Protein AF-A0AA37Q4F7-F1 (afdb_monomer)

Nearest PDB structures (foldseek):
  5mx5-assembly1_B  TM=2.431E-01  e=9.738E+00  Mus musculus
  5mx5-assembly1_F  TM=2.454E-01  e=9.738E+00  Mus musculus

Structure (mmCIF, N/CA/C/O backbone):
data_AF-A0AA37Q4F7-F1
#
_entry.id   AF-A0AA37Q4F7-F1
#
loop_
_atom_site.group_PDB
_atom_site.id
_atom_site.type_symbol
_atom_site.label_atom_id
_atom_site.label_alt_id
_atom_site.label_comp_id
_atom_site.label_asym_id
_atom_site.label_entity_id
_atom_site.label_seq_id
_atom_site.pdbx_PDB_ins_code
_atom_site.Cartn_x
_atom_site.Cartn_y
_atom_site.Cartn_z
_atom_site.occupancy
_atom_site.B_iso_or_equiv
_atom_site.auth_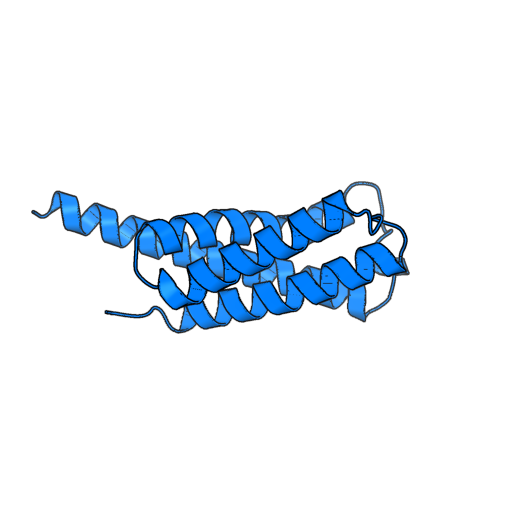seq_id
_atom_site.auth_comp_id
_atom_site.auth_asym_id
_atom_site.auth_atom_id
_atom_site.pdbx_PDB_model_num
ATOM 1 N N . MET A 1 1 ? -13.502 -4.694 21.297 1.00 37.25 1 MET A N 1
ATOM 2 C CA . MET A 1 1 ? -12.691 -4.878 20.076 1.00 37.25 1 MET A CA 1
ATOM 3 C C . MET A 1 1 ? -13.636 -5.222 18.932 1.00 37.25 1 MET A C 1
ATOM 5 O O . MET A 1 1 ? -14.058 -6.360 18.842 1.00 37.25 1 MET A O 1
ATOM 9 N N . LYS A 1 2 ? -14.063 -4.260 18.104 1.00 51.72 2 LYS A N 1
ATOM 10 C CA . LYS A 1 2 ? -14.599 -4.619 16.780 1.00 51.72 2 LYS A CA 1
ATOM 11 C C . LYS A 1 2 ? -13.433 -4.464 15.818 1.00 51.72 2 LYS A C 1
ATOM 13 O O . LYS A 1 2 ? -13.141 -3.353 15.386 1.00 51.72 2 LYS A O 1
ATOM 18 N N . GLN A 1 3 ? -12.702 -5.555 15.607 1.00 58.19 3 GLN A N 1
ATOM 19 C CA . GLN A 1 3 ? -11.751 -5.638 14.506 1.00 58.19 3 GLN A CA 1
ATOM 20 C C . GLN A 1 3 ? -12.552 -5.437 13.217 1.00 58.19 3 GLN A C 1
ATOM 22 O O . GLN A 1 3 ? -13.537 -6.135 12.979 1.00 58.19 3 GLN A O 1
ATOM 27 N N . ASN A 1 4 ? -12.180 -4.444 12.413 1.00 79.06 4 ASN A N 1
ATOM 28 C CA . ASN A 1 4 ? -12.753 -4.286 11.083 1.00 79.06 4 ASN A CA 1
ATOM 29 C C . ASN A 1 4 ? -12.069 -5.308 10.177 1.00 79.06 4 ASN A C 1
ATOM 31 O O . ASN A 1 4 ? -11.097 -4.974 9.509 1.00 79.06 4 ASN A O 1
ATOM 35 N N . VAL A 1 5 ? -12.569 -6.548 10.186 1.00 89.88 5 VAL A N 1
ATOM 36 C CA . VAL A 1 5 ? -12.033 -7.673 9.399 1.00 89.88 5 VAL A CA 1
ATOM 37 C C . VAL A 1 5 ? -11.803 -7.261 7.945 1.00 89.88 5 VAL A C 1
ATOM 39 O O . VAL A 1 5 ?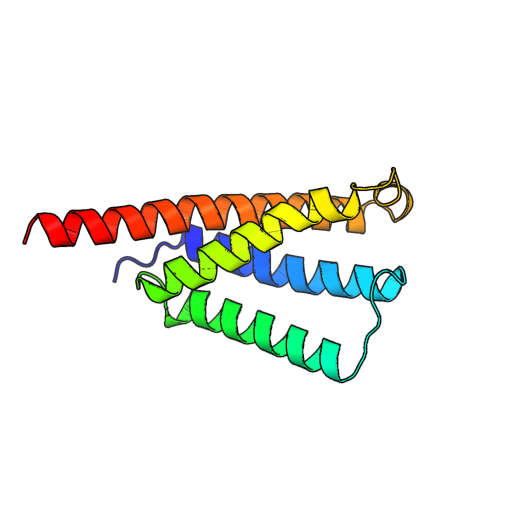 -10.740 -7.525 7.401 1.00 89.88 5 VAL A O 1
ATOM 42 N N . SER A 1 6 ? -12.735 -6.515 7.343 1.00 91.88 6 SER A N 1
ATOM 43 C CA . SER A 1 6 ? -12.586 -5.994 5.979 1.00 91.88 6 SER A CA 1
ATOM 44 C C . SER A 1 6 ? -11.378 -5.065 5.806 1.00 91.88 6 SER A C 1
ATOM 46 O O . SER A 1 6 ? -10.687 -5.164 4.799 1.00 91.88 6 SER A O 1
ATOM 48 N N . LEU A 1 7 ? -11.101 -4.185 6.778 1.00 94.12 7 LEU A N 1
ATOM 49 C CA . LEU A 1 7 ? -9.920 -3.316 6.745 1.00 94.12 7 LEU A CA 1
ATOM 50 C C . LEU A 1 7 ? -8.645 -4.141 6.913 1.00 94.12 7 LEU A C 1
ATOM 52 O O . LEU A 1 7 ? -7.705 -3.944 6.160 1.00 94.12 7 LEU A O 1
ATOM 56 N N . THR A 1 8 ? -8.628 -5.092 7.850 1.00 94.31 8 THR A N 1
ATOM 57 C CA . THR A 1 8 ? -7.480 -5.984 8.050 1.00 94.31 8 THR A CA 1
ATOM 58 C C . THR A 1 8 ? -7.174 -6.786 6.785 1.00 94.31 8 THR A C 1
ATOM 60 O O . THR A 1 8 ? -6.029 -6.806 6.348 1.00 94.31 8 THR A O 1
ATOM 63 N N . VAL A 1 9 ? -8.186 -7.383 6.150 1.00 95.12 9 VAL A N 1
ATOM 64 C CA . VAL A 1 9 ? -8.025 -8.132 4.894 1.00 95.12 9 VAL A CA 1
ATOM 65 C C . VAL A 1 9 ? -7.525 -7.224 3.767 1.00 95.12 9 VAL A C 1
ATOM 67 O O . VAL A 1 9 ? -6.558 -7.577 3.095 1.00 95.12 9 VAL A O 1
ATOM 70 N N . ALA A 1 10 ? -8.121 -6.040 3.585 1.00 95.69 10 ALA A N 1
ATOM 71 C CA . ALA A 1 10 ? -7.683 -5.087 2.563 1.00 95.69 10 ALA A CA 1
ATOM 72 C C . ALA A 1 10 ? -6.233 -4.620 2.788 1.00 95.69 10 ALA A C 1
ATOM 74 O O . ALA A 1 10 ? -5.454 -4.544 1.837 1.00 95.69 10 ALA A O 1
ATOM 75 N N . SER A 1 11 ? -5.849 -4.354 4.038 1.00 96.00 11 SER A N 1
ATOM 76 C CA . SER A 1 11 ? -4.487 -3.954 4.395 1.00 96.00 11 SER A CA 1
ATOM 77 C C . SER A 1 11 ? -3.479 -5.079 4.178 1.00 96.00 11 SER A C 1
ATOM 79 O O . SER A 1 11 ? -2.432 -4.832 3.593 1.00 96.00 11 SER A O 1
ATOM 81 N N . LEU A 1 12 ? -3.787 -6.315 4.583 1.00 97.25 12 LEU A N 1
ATOM 82 C CA . LEU A 1 12 ? -2.903 -7.462 4.349 1.00 97.25 12 LEU A CA 1
ATOM 83 C C . LEU A 1 12 ? -2.697 -7.717 2.854 1.00 97.25 12 LEU A C 1
ATOM 85 O O . LEU A 1 12 ? -1.566 -7.924 2.420 1.00 97.25 12 LEU A O 1
ATOM 89 N N . LEU A 1 13 ? -3.765 -7.628 2.056 1.00 98.12 13 LEU A N 1
ATOM 90 C CA . LEU A 1 13 ? -3.667 -7.749 0.604 1.00 98.12 13 LEU A CA 1
ATOM 91 C C . LEU A 1 13 ? -2.813 -6.622 0.003 1.00 98.12 13 LEU A C 1
ATOM 93 O O . LEU A 1 13 ? -1.951 -6.889 -0.827 1.00 98.12 13 LEU A O 1
ATOM 97 N N . THR A 1 14 ? -2.985 -5.385 0.479 1.00 98.38 14 THR A N 1
ATOM 98 C CA . THR A 1 14 ? -2.155 -4.235 0.079 1.00 98.38 14 THR A CA 1
ATOM 99 C C . THR A 1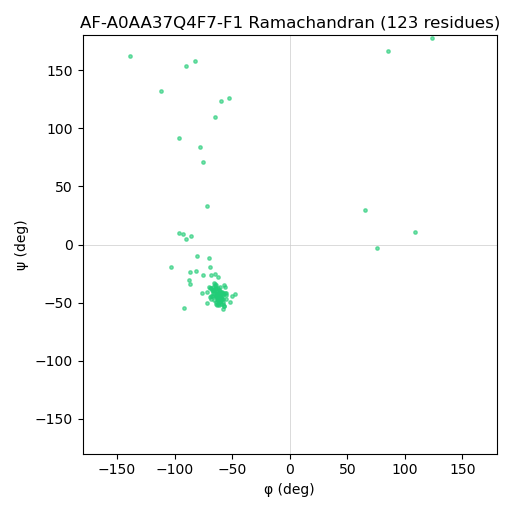 14 ? -0.682 -4.462 0.420 1.00 98.38 14 THR A C 1
ATOM 101 O O . THR A 1 14 ? 0.173 -4.201 -0.416 1.00 98.38 14 THR A O 1
ATOM 104 N N . ILE A 1 15 ? -0.370 -4.992 1.609 1.00 98.12 15 ILE A N 1
ATOM 105 C CA . ILE A 1 15 ? 1.008 -5.289 2.030 1.00 98.12 15 ILE A CA 1
ATOM 106 C C . ILE A 1 15 ? 1.638 -6.332 1.103 1.00 98.12 15 ILE A C 1
ATOM 108 O O . ILE A 1 15 ? 2.740 -6.112 0.611 1.00 98.12 15 ILE A O 1
ATOM 112 N N . VAL A 1 16 ? 0.938 -7.434 0.820 1.00 98.31 16 VAL A N 1
ATOM 113 C CA . VAL A 1 16 ? 1.435 -8.478 -0.093 1.00 98.31 16 VAL A CA 1
ATOM 114 C C . VAL A 1 16 ? 1.634 -7.928 -1.507 1.00 98.31 16 VAL A C 1
ATOM 116 O O . VAL A 1 16 ? 2.664 -8.165 -2.128 1.00 98.31 16 VAL A O 1
ATOM 119 N N . LEU A 1 17 ? 0.681 -7.156 -2.025 1.00 98.38 17 LEU A N 1
ATOM 120 C CA . LEU A 1 17 ? 0.807 -6.556 -3.354 1.00 98.38 17 LEU A CA 1
ATOM 121 C C . LEU A 1 17 ? 1.942 -5.528 -3.415 1.00 98.38 17 LEU A C 1
ATOM 123 O O . LEU A 1 17 ? 2.609 -5.422 -4.440 1.00 98.38 17 LEU A O 1
ATOM 127 N N . PHE A 1 18 ? 2.195 -4.808 -2.323 1.00 97.25 18 PHE A N 1
ATOM 128 C CA . PHE A 1 18 ? 3.290 -3.851 -2.226 1.00 97.25 18 PHE A CA 1
ATOM 129 C C . PHE A 1 18 ? 4.658 -4.539 -2.281 1.00 97.25 18 PHE A C 1
ATOM 131 O O . PHE A 1 18 ? 5.552 -4.051 -2.969 1.00 97.25 18 PHE A O 1
ATOM 138 N N . THR A 1 19 ? 4.829 -5.695 -1.627 1.00 97.06 19 THR A N 1
ATOM 139 C CA . THR A 1 19 ? 6.096 -6.440 -1.724 1.00 97.06 19 THR A CA 1
ATOM 140 C C . THR A 1 19 ? 6.334 -6.977 -3.137 1.00 97.06 19 THR A C 1
ATOM 142 O O . THR A 1 19 ? 7.454 -6.888 -3.638 1.00 97.06 19 THR A O 1
ATOM 145 N N . VAL A 1 20 ? 5.286 -7.463 -3.813 1.00 97.31 20 VAL A N 1
ATOM 146 C CA . VAL A 1 20 ? 5.361 -7.882 -5.225 1.00 97.31 20 VAL A CA 1
ATOM 147 C C . VAL A 1 20 ? 5.686 -6.694 -6.135 1.00 97.31 20 VAL A C 1
ATOM 149 O O . VAL A 1 20 ? 6.539 -6.803 -7.012 1.00 97.31 20 VAL A O 1
ATOM 152 N N . HIS A 1 21 ? 5.041 -5.548 -5.915 1.00 94.88 21 HIS A N 1
ATOM 153 C CA . HIS A 1 21 ? 5.295 -4.327 -6.674 1.00 94.88 21 HIS A CA 1
ATOM 154 C C . HIS A 1 21 ? 6.756 -3.882 -6.575 1.00 94.88 21 HIS A C 1
ATOM 156 O O . HIS A 1 21 ? 7.369 -3.623 -7.606 1.00 94.88 21 HIS A O 1
ATOM 162 N N . LEU A 1 22 ? 7.333 -3.854 -5.373 1.00 93.12 22 LEU A N 1
ATOM 163 C CA . LEU A 1 22 ? 8.736 -3.475 -5.203 1.00 93.12 22 LEU A CA 1
ATOM 164 C C . LEU A 1 22 ? 9.699 -4.449 -5.883 1.00 93.12 22 LEU A C 1
ATOM 166 O O . LEU A 1 22 ? 10.685 -4.024 -6.479 1.00 93.12 22 LEU A O 1
ATOM 170 N N . ALA A 1 23 ? 9.404 -5.752 -5.850 1.00 93.06 23 ALA A N 1
ATOM 171 C CA . ALA A 1 23 ? 10.192 -6.724 -6.602 1.00 93.06 23 ALA A CA 1
ATOM 172 C C . ALA A 1 23 ? 10.179 -6.407 -8.107 1.00 93.06 23 ALA A C 1
ATOM 174 O O . ALA A 1 23 ? 11.223 -6.472 -8.756 1.00 93.06 23 ALA A O 1
ATOM 175 N N . HIS A 1 24 ? 9.029 -6.005 -8.656 1.00 92.12 24 HIS A N 1
ATOM 176 C CA . HIS A 1 24 ? 8.963 -5.542 -10.039 1.00 92.12 24 HIS A CA 1
ATOM 177 C C . HIS A 1 24 ? 9.803 -4.292 -10.291 1.00 92.12 24 HIS A C 1
ATOM 179 O O . HIS A 1 24 ? 10.483 -4.230 -11.312 1.00 92.12 24 HIS A O 1
ATOM 185 N N . ASP A 1 25 ? 9.775 -3.313 -9.388 1.00 90.56 25 ASP A N 1
ATOM 186 C CA . ASP A 1 25 ? 10.530 -2.072 -9.564 1.00 90.56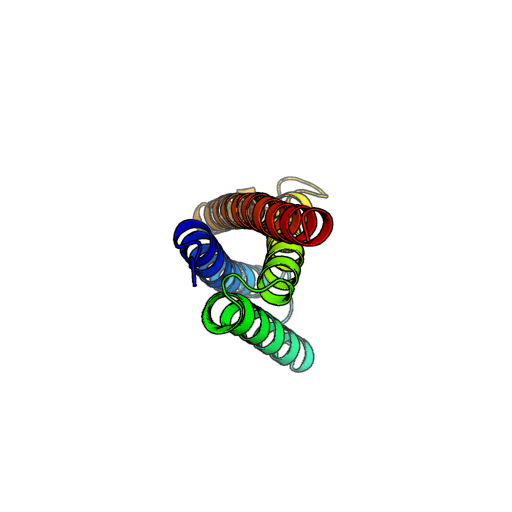 25 ASP A CA 1
ATOM 187 C C . ASP A 1 25 ? 12.036 -2.343 -9.627 1.00 90.56 25 ASP A C 1
ATOM 189 O O . ASP A 1 25 ? 12.723 -1.769 -10.471 1.00 90.56 25 ASP A O 1
ATOM 193 N N . PHE A 1 26 ? 12.543 -3.297 -8.840 1.00 89.88 26 PHE A N 1
ATOM 194 C CA . PHE A 1 26 ? 13.934 -3.741 -8.945 1.00 89.88 26 PHE A CA 1
ATOM 195 C C . PHE A 1 26 ? 14.219 -4.505 -10.245 1.00 89.88 26 PHE A C 1
ATOM 197 O O . PHE A 1 26 ? 15.221 -4.235 -10.905 1.00 89.88 26 PHE A O 1
ATOM 204 N N . ILE A 1 27 ? 13.344 -5.435 -10.646 1.00 90.44 27 ILE A N 1
ATOM 205 C CA . ILE A 1 27 ? 13.527 -6.243 -11.867 1.00 90.44 27 ILE A CA 1
ATOM 206 C C . ILE A 1 27 ? 13.506 -5.366 -1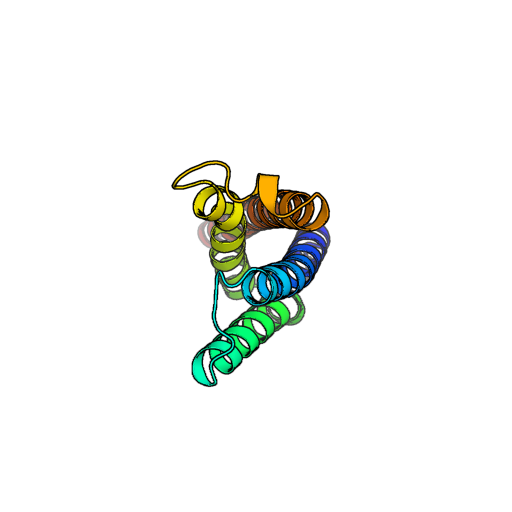3.126 1.00 90.44 27 ILE A C 1
ATOM 208 O O . ILE A 1 27 ? 14.281 -5.593 -14.053 1.00 90.44 27 ILE A O 1
ATOM 212 N N . TYR A 1 28 ? 12.642 -4.351 -13.164 1.00 88.81 28 TYR A N 1
ATOM 213 C CA . TYR A 1 28 ? 12.510 -3.435 -14.299 1.00 88.81 28 TYR A CA 1
ATOM 214 C C . TYR A 1 28 ? 13.423 -2.205 -14.211 1.00 88.81 28 TYR A C 1
ATOM 216 O O . TYR A 1 28 ? 13.322 -1.324 -15.067 1.00 88.81 28 TYR A O 1
ATOM 224 N N . GLY A 1 29 ? 14.302 -2.133 -13.204 1.00 87.88 29 GLY A N 1
ATOM 225 C CA . GLY A 1 29 ? 15.270 -1.047 -13.035 1.00 87.88 29 GLY A CA 1
ATOM 226 C C . GLY A 1 29 ? 14.638 0.322 -12.758 1.00 87.88 29 GLY A C 1
ATOM 227 O O . GLY A 1 29 ? 15.184 1.343 -13.169 1.00 87.88 29 GLY A O 1
ATOM 228 N N . LEU A 1 30 ? 13.467 0.345 -12.117 1.00 85.94 30 LEU A N 1
ATOM 229 C CA . LEU A 1 30 ? 12.756 1.563 -11.695 1.00 85.94 30 LEU A CA 1
ATOM 230 C C . LEU A 1 30 ? 13.210 2.048 -10.325 1.00 85.94 30 LEU A C 1
ATOM 232 O O . LEU A 1 30 ? 13.087 3.232 -10.025 1.00 85.94 30 LEU A O 1
ATOM 236 N N . ASP A 1 31 ? 13.750 1.129 -9.533 1.00 86.56 31 ASP A N 1
ATOM 237 C CA . ASP A 1 31 ? 14.401 1.404 -8.265 1.00 86.56 31 ASP A CA 1
ATOM 238 C C . ASP A 1 31 ? 15.668 0.545 -8.139 1.00 86.56 31 ASP A C 1
ATOM 240 O O . ASP A 1 31 ? 15.858 -0.444 -8.855 1.00 86.56 31 ASP A O 1
ATOM 244 N N . ALA A 1 32 ? 16.555 0.924 -7.225 1.00 86.31 32 ALA A N 1
ATOM 245 C CA . ALA A 1 32 ? 17.786 0.213 -6.934 1.00 86.31 32 ALA A CA 1
ATOM 246 C C . ALA A 1 32 ? 17.726 -0.402 -5.535 1.00 86.31 32 ALA A C 1
ATOM 248 O O . ALA A 1 32 ? 17.452 0.280 -4.545 1.00 86.31 32 ALA A O 1
ATOM 249 N N . MET A 1 33 ? 18.088 -1.684 -5.428 1.00 85.69 33 MET A N 1
ATOM 250 C CA . MET A 1 33 ? 18.182 -2.376 -4.142 1.00 85.69 33 MET A CA 1
ATOM 251 C C . MET A 1 33 ? 19.449 -1.949 -3.383 1.00 85.69 33 MET A C 1
ATOM 253 O O . MET A 1 33 ? 20.435 -2.676 -3.271 1.00 85.69 33 MET A O 1
ATOM 257 N N . THR A 1 34 ? 19.440 -0.710 -2.896 1.00 92.19 34 THR A N 1
ATOM 258 C CA . THR A 1 34 ? 20.500 -0.139 -2.064 1.00 92.19 34 THR A CA 1
ATOM 259 C C . THR A 1 34 ? 20.326 -0.561 -0.609 1.00 92.19 34 THR A C 1
ATOM 261 O O . THR A 1 34 ? 19.223 -0.857 -0.156 1.00 92.19 34 THR A O 1
ATOM 264 N N . ARG A 1 35 ? 21.409 -0.514 0.174 1.00 90.75 35 ARG A N 1
ATOM 265 C CA . ARG A 1 35 ? 21.368 -0.852 1.608 1.00 90.75 35 ARG A CA 1
ATOM 266 C C . ARG A 1 35 ? 20.332 -0.014 2.369 1.00 90.75 35 ARG A C 1
ATOM 268 O O . ARG A 1 35 ? 19.581 -0.553 3.173 1.00 90.75 35 ARG A O 1
ATOM 275 N N . ALA A 1 36 ? 20.280 1.289 2.084 1.00 90.50 36 ALA A N 1
ATOM 276 C CA . ALA A 1 36 ? 19.306 2.204 2.674 1.00 90.50 36 ALA A CA 1
ATOM 277 C C . ALA A 1 36 ? 17.873 1.887 2.212 1.00 90.50 36 ALA A C 1
ATOM 279 O O . ALA A 1 36 ? 16.975 1.807 3.047 1.00 90.50 36 ALA A O 1
ATOM 280 N N . GLY A 1 37 ? 17.673 1.631 0.912 1.00 88.38 37 GLY A N 1
ATOM 281 C CA . GLY A 1 37 ? 16.375 1.238 0.354 1.00 88.38 37 GLY A CA 1
ATOM 282 C C . GLY A 1 37 ? 15.816 -0.033 0.996 1.00 88.38 37 GLY A C 1
ATOM 283 O O . GLY A 1 37 ? 14.645 -0.066 1.370 1.00 88.38 37 GLY A O 1
ATOM 284 N N . THR A 1 38 ? 16.664 -1.037 1.242 1.00 90.06 38 THR A N 1
ATOM 285 C CA . THR A 1 38 ? 16.268 -2.270 1.938 1.00 90.06 38 THR A CA 1
ATOM 286 C C . THR A 1 38 ? 15.768 -2.000 3.358 1.00 90.06 38 THR A C 1
ATOM 288 O O . THR A 1 38 ? 14.737 -2.542 3.755 1.00 90.06 38 THR A O 1
ATOM 291 N N . PHE A 1 39 ? 16.448 -1.145 4.131 1.00 93.25 39 PHE A N 1
ATOM 292 C CA . PHE A 1 39 ? 15.975 -0.779 5.472 1.00 93.25 39 PHE A CA 1
ATOM 293 C C . PHE A 1 39 ? 14.643 -0.031 5.424 1.00 93.25 39 PHE A C 1
ATOM 295 O O . PHE A 1 39 ? 13.745 -0.347 6.205 1.00 93.25 39 PHE A O 1
ATOM 302 N N . THR A 1 40 ? 14.489 0.914 4.494 1.00 91.44 40 THR A N 1
ATOM 303 C CA . THR A 1 40 ? 13.227 1.638 4.300 1.00 91.44 40 THR A CA 1
ATOM 304 C C . THR A 1 40 ? 12.089 0.679 3.952 1.00 91.44 40 THR A C 1
ATOM 306 O O . THR A 1 40 ? 11.023 0.753 4.560 1.00 91.44 40 THR A O 1
ATOM 309 N N . PHE A 1 41 ? 12.319 -0.274 3.046 1.00 90.81 41 PHE A N 1
ATOM 310 C CA . PHE A 1 41 ? 11.345 -1.310 2.702 1.00 90.81 41 PHE A CA 1
ATOM 311 C C . PHE A 1 41 ? 10.914 -2.130 3.924 1.00 90.81 41 PHE A C 1
ATOM 313 O O . PHE A 1 41 ? 9.719 -2.234 4.210 1.00 90.81 41 PHE A O 1
ATOM 320 N N . LEU A 1 42 ? 11.876 -2.674 4.676 1.00 94.62 42 LEU A N 1
ATOM 321 C CA . LEU A 1 42 ? 11.590 -3.477 5.865 1.00 94.62 42 LEU A CA 1
ATOM 322 C C . LEU A 1 42 ? 10.822 -2.671 6.917 1.00 94.62 42 LEU A C 1
ATOM 324 O O . LEU A 1 42 ? 9.880 -3.189 7.516 1.00 94.62 42 LEU A O 1
ATOM 328 N N . ALA A 1 43 ? 11.174 -1.398 7.107 1.00 95.31 43 ALA A N 1
ATOM 329 C CA . ALA A 1 43 ? 10.469 -0.506 8.017 1.00 95.31 43 ALA A CA 1
ATOM 330 C C . ALA A 1 43 ? 9.017 -0.270 7.574 1.00 95.31 43 ALA A C 1
ATOM 332 O O . ALA A 1 43 ? 8.109 -0.375 8.398 1.00 95.31 43 ALA A O 1
ATOM 333 N N . ILE A 1 44 ? 8.777 -0.012 6.282 1.00 94.75 44 ILE A N 1
ATOM 334 C CA . ILE A 1 44 ? 7.423 0.166 5.740 1.00 94.75 44 ILE A CA 1
ATOM 335 C C . ILE A 1 44 ? 6.599 -1.103 5.960 1.00 94.75 44 ILE A C 1
ATOM 337 O O . ILE A 1 44 ? 5.497 -1.016 6.503 1.00 94.75 44 ILE A O 1
ATOM 341 N N . VAL A 1 45 ? 7.118 -2.282 5.605 1.00 96.44 45 VAL A N 1
ATOM 342 C CA . VAL A 1 45 ? 6.395 -3.553 5.781 1.00 96.44 45 VAL A CA 1
ATOM 343 C C . VAL A 1 45 ? 6.123 -3.834 7.259 1.00 96.44 45 VAL A C 1
ATOM 345 O O . VAL A 1 45 ? 5.000 -4.201 7.610 1.00 96.44 45 VAL A O 1
ATOM 348 N N . LEU A 1 46 ? 7.100 -3.609 8.141 1.00 97.31 46 LEU A N 1
ATOM 349 C CA . LEU A 1 46 ? 6.949 -3.813 9.582 1.00 97.31 46 LEU A CA 1
ATOM 350 C C . LEU A 1 46 ? 5.882 -2.888 10.176 1.00 97.31 46 LEU A C 1
ATOM 352 O O . LEU A 1 46 ? 4.963 -3.362 10.843 1.00 97.31 46 LEU A O 1
ATOM 356 N N . VAL A 1 47 ? 5.964 -1.582 9.902 1.00 96.69 47 VAL A N 1
ATOM 357 C CA . VAL A 1 47 ? 4.992 -0.589 10.385 1.00 96.69 47 VAL A CA 1
ATOM 358 C C . VAL A 1 47 ? 3.598 -0.884 9.836 1.00 96.69 47 VAL A C 1
ATOM 360 O O . VAL A 1 47 ? 2.623 -0.821 10.585 1.00 96.69 47 VAL A O 1
ATOM 363 N N . SER A 1 48 ? 3.493 -1.263 8.559 1.00 95.31 48 SER A N 1
ATOM 364 C CA . SER A 1 48 ? 2.220 -1.631 7.928 1.00 95.31 48 SER A CA 1
ATOM 365 C C . SER A 1 48 ? 1.596 -2.854 8.597 1.00 95.31 48 SER A C 1
ATOM 367 O O . SER A 1 48 ? 0.413 -2.844 8.942 1.00 95.31 48 SER A O 1
ATOM 369 N N . THR A 1 49 ? 2.394 -3.899 8.818 1.00 96.19 49 THR A N 1
ATOM 370 C CA . THR A 1 49 ? 1.937 -5.168 9.397 1.00 96.19 49 THR A CA 1
ATOM 371 C C . THR A 1 49 ? 1.548 -4.986 10.861 1.00 96.19 49 THR A C 1
ATOM 373 O O . THR A 1 49 ? 0.447 -5.365 11.258 1.00 96.19 49 THR A O 1
ATOM 376 N N . TYR A 1 50 ? 2.388 -4.310 11.648 1.00 95.88 50 TYR A N 1
ATOM 377 C CA . TYR A 1 50 ? 2.097 -3.987 13.044 1.00 95.88 50 TYR A CA 1
ATOM 378 C C . TYR A 1 50 ? 0.856 -3.089 13.170 1.00 95.88 50 TYR A C 1
ATOM 380 O O . TYR A 1 50 ? -0.040 -3.355 13.970 1.00 95.88 50 TYR A O 1
ATOM 388 N N . GLY A 1 51 ? 0.744 -2.058 12.327 1.00 93.06 51 GLY A N 1
ATOM 389 C CA . GLY A 1 51 ? -0.428 -1.184 12.277 1.00 93.06 51 GLY A CA 1
ATOM 390 C C . GLY A 1 51 ? -1.722 -1.928 11.933 1.00 93.06 51 GLY A C 1
ATOM 391 O O . GLY A 1 51 ? -2.777 -1.631 12.496 1.00 93.06 51 GLY A O 1
ATOM 392 N N . THR A 1 52 ? -1.632 -2.920 11.047 1.00 93.12 52 THR A N 1
ATOM 393 C CA . THR A 1 52 ? -2.769 -3.726 10.586 1.00 93.12 52 THR A CA 1
ATOM 394 C C . THR A 1 52 ? -3.221 -4.756 11.617 1.00 93.12 52 THR A C 1
ATOM 396 O O . THR A 1 52 ? -4.426 -4.944 11.788 1.00 93.12 52 THR A O 1
ATOM 399 N N . LEU A 1 53 ? -2.281 -5.427 12.287 1.00 93.56 53 LEU A N 1
ATOM 400 C CA . LEU A 1 53 ? -2.571 -6.534 13.201 1.00 93.56 53 LEU A CA 1
ATOM 401 C C . LEU A 1 53 ? -2.760 -6.053 14.646 1.00 93.56 53 LEU A C 1
ATOM 403 O O . LEU A 1 53 ? -3.816 -6.269 15.238 1.00 93.56 53 LEU A O 1
ATOM 407 N N . GLU A 1 54 ? -1.782 -5.326 15.184 1.00 94.50 54 GLU A N 1
ATOM 408 C CA . GLU A 1 54 ? -1.731 -4.944 16.603 1.00 94.50 54 GLU A CA 1
ATOM 409 C C . GLU A 1 54 ? -2.485 -3.644 16.895 1.00 94.50 54 GLU A C 1
ATOM 411 O O . GLU A 1 54 ? -3.045 -3.442 17.978 1.00 94.50 54 GLU A O 1
ATOM 416 N N . LEU A 1 55 ? -2.530 -2.728 15.922 1.00 91.50 55 LEU A N 1
ATOM 417 C CA . LEU A 1 55 ? -3.247 -1.458 16.068 1.00 91.50 55 LEU A CA 1
ATOM 418 C C . LEU A 1 55 ? -4.664 -1.486 15.478 1.00 91.50 55 LEU A C 1
ATOM 420 O O . LEU A 1 55 ? -5.329 -0.444 15.431 1.00 91.50 55 LEU A O 1
ATOM 424 N N . ALA A 1 56 ? -5.165 -2.663 15.096 1.00 88.00 56 ALA A N 1
ATOM 425 C CA . ALA A 1 56 ? -6.498 -2.840 14.535 1.00 88.00 56 ALA A CA 1
ATOM 426 C C . ALA A 1 56 ? -7.591 -2.232 15.433 1.00 88.00 56 ALA A C 1
ATOM 428 O O . ALA A 1 56 ? -7.714 -2.529 16.622 1.00 88.00 56 ALA A O 1
ATOM 429 N N . GLY A 1 57 ? -8.416 -1.355 14.856 1.00 85.81 57 GLY A N 1
ATOM 430 C CA . GLY A 1 57 ? -9.504 -0.685 15.574 1.00 85.81 57 GLY A CA 1
ATOM 431 C C . GLY A 1 57 ? -9.066 0.450 16.511 1.00 85.81 57 GLY A C 1
ATOM 432 O O . GLY A 1 57 ? -9.928 1.127 17.079 1.00 85.81 57 GLY A O 1
ATOM 433 N N . ARG A 1 58 ? -7.758 0.701 16.662 1.00 90.38 58 ARG A N 1
ATOM 434 C CA . ARG A 1 58 ? -7.208 1.854 17.389 1.00 90.38 58 ARG A CA 1
ATOM 435 C C . ARG A 1 58 ? -7.026 3.030 16.430 1.00 90.38 58 ARG A C 1
ATOM 437 O O . ARG A 1 58 ? -6.794 2.855 15.238 1.00 90.38 58 ARG A O 1
ATOM 444 N N . ARG A 1 59 ? -7.065 4.252 16.968 1.00 91.12 59 ARG A N 1
ATOM 445 C CA . ARG A 1 59 ? -6.868 5.487 16.183 1.00 91.12 59 ARG A CA 1
ATOM 446 C C . ARG A 1 59 ? -5.554 5.493 15.412 1.00 91.12 59 ARG A C 1
ATOM 448 O O . ARG A 1 59 ? -5.565 5.783 14.225 1.00 91.12 59 ARG A O 1
ATOM 455 N N . LEU A 1 60 ? -4.454 5.129 16.074 1.00 92.56 60 LEU A N 1
ATOM 456 C CA . LEU A 1 60 ? -3.143 5.055 15.427 1.00 92.56 60 LEU A CA 1
ATOM 457 C C . LEU A 1 60 ? -3.119 4.029 14.290 1.00 92.56 60 LEU A C 1
ATOM 459 O O . LEU A 1 60 ? -2.568 4.328 13.240 1.00 92.56 60 LEU A O 1
ATOM 463 N N . GLY A 1 61 ? -3.778 2.875 14.446 1.00 93.25 61 GLY A N 1
ATOM 464 C CA . GLY A 1 61 ? -3.879 1.885 13.370 1.00 93.25 61 GLY A CA 1
ATOM 465 C C . GLY A 1 61 ? -4.631 2.420 12.156 1.00 93.25 61 GLY A C 1
ATOM 466 O O . GLY A 1 61 ? -4.192 2.220 11.025 1.00 93.25 61 GLY A O 1
ATOM 467 N N . TYR A 1 62 ? -5.708 3.182 12.373 1.00 94.38 62 TYR A N 1
ATOM 468 C CA . TYR A 1 62 ? -6.390 3.858 11.271 1.00 94.38 62 TYR A CA 1
ATOM 469 C C . TYR A 1 62 ? -5.522 4.933 10.603 1.00 94.38 62 TYR A C 1
ATOM 471 O O . TYR A 1 62 ? -5.523 4.999 9.381 1.00 94.38 62 TYR A O 1
ATOM 479 N N . VAL A 1 63 ? -4.765 5.741 11.356 1.00 95.69 63 VAL A N 1
ATOM 480 C CA . VAL A 1 63 ? -3.853 6.750 10.774 1.00 95.69 63 VAL A CA 1
ATOM 481 C C . VAL A 1 63 ? -2.766 6.087 9.930 1.00 95.69 63 VAL A C 1
ATOM 483 O O . VAL A 1 63 ? -2.567 6.474 8.784 1.00 95.69 63 VAL A O 1
ATOM 486 N N . VAL A 1 64 ? -2.107 5.055 10.465 1.00 95.12 64 VAL A N 1
ATOM 487 C CA . VAL A 1 64 ? -1.075 4.290 9.747 1.00 95.12 64 VAL A CA 1
ATOM 488 C C . VAL A 1 64 ? -1.649 3.703 8.457 1.00 95.12 64 VAL A C 1
ATOM 490 O O . VAL A 1 64 ? -1.101 3.921 7.379 1.00 95.12 64 VAL A O 1
ATOM 493 N N . THR A 1 65 ? -2.801 3.034 8.549 1.00 95.12 65 THR A N 1
ATOM 494 C CA . THR A 1 65 ? -3.462 2.423 7.387 1.00 95.12 65 THR A CA 1
ATOM 495 C C . THR A 1 65 ? -3.924 3.463 6.365 1.00 95.12 65 THR A C 1
ATOM 497 O O . THR A 1 65 ? -3.867 3.210 5.168 1.00 95.12 65 THR A O 1
ATOM 500 N N . LEU A 1 66 ? -4.376 4.640 6.810 1.00 96.38 66 LEU A N 1
ATOM 501 C CA . LEU A 1 66 ? -4.774 5.734 5.926 1.00 96.38 66 LEU A CA 1
ATOM 502 C C . LEU A 1 66 ? -3.590 6.242 5.102 1.00 96.38 66 LEU A C 1
ATOM 504 O O . LEU A 1 66 ? -3.689 6.300 3.882 1.00 96.38 66 LEU A O 1
ATOM 508 N N . LEU A 1 67 ? -2.476 6.577 5.757 1.00 97.31 67 LEU A N 1
ATOM 509 C CA . LEU A 1 67 ? -1.293 7.116 5.082 1.00 97.31 67 LEU A CA 1
ATOM 510 C C . LEU A 1 67 ? -0.716 6.111 4.081 1.00 97.31 67 LEU A C 1
ATOM 512 O O . LEU A 1 67 ? -0.482 6.451 2.924 1.00 97.31 67 LEU A O 1
ATOM 516 N N . LEU A 1 68 ? -0.551 4.857 4.504 1.00 95.25 68 LEU A N 1
ATOM 517 C CA . LEU A 1 68 ? -0.025 3.795 3.647 1.00 95.25 68 LEU A CA 1
ATOM 518 C C . LEU A 1 68 ? -0.994 3.420 2.520 1.00 95.25 68 LEU A C 1
ATOM 520 O O . LEU A 1 68 ? -0.557 3.180 1.400 1.00 95.25 68 LEU A O 1
ATOM 524 N N . GLY A 1 69 ? -2.302 3.414 2.789 1.00 96.31 69 GLY A N 1
ATOM 525 C CA . GLY A 1 69 ? -3.329 3.157 1.779 1.00 96.31 69 GLY A CA 1
ATOM 526 C C . GLY A 1 69 ? -3.385 4.244 0.705 1.00 96.31 69 GLY A C 1
ATOM 527 O O . GLY A 1 69 ? -3.518 3.929 -0.474 1.00 96.31 69 GLY A O 1
ATOM 528 N N . LEU A 1 70 ? -3.222 5.515 1.089 1.00 97.56 70 LEU A N 1
ATOM 529 C CA . LEU A 1 70 ? -3.133 6.634 0.145 1.00 97.56 70 LEU A CA 1
ATOM 530 C C . LEU A 1 70 ? -1.863 6.569 -0.703 1.00 97.56 70 LEU A C 1
ATOM 532 O O . LEU A 1 70 ? -1.937 6.795 -1.909 1.00 97.56 70 LEU A O 1
ATOM 536 N N . LEU A 1 71 ? -0.722 6.226 -0.095 1.00 95.06 71 LEU A N 1
ATOM 537 C CA . LEU A 1 71 ? 0.508 5.976 -0.842 1.00 95.06 71 LEU A CA 1
ATOM 538 C C . LEU A 1 71 ? 0.271 4.859 -1.860 1.00 95.06 71 LEU A C 1
ATOM 540 O O . LEU A 1 71 ? 0.395 5.128 -3.048 1.00 95.06 71 LEU A O 1
ATOM 544 N N . ALA A 1 72 ? -0.189 3.679 -1.419 1.00 96.56 72 ALA A N 1
ATOM 545 C CA . ALA A 1 72 ? -0.533 2.532 -2.270 1.00 96.56 72 ALA A CA 1
ATOM 546 C C . ALA A 1 72 ? -1.465 2.908 -3.444 1.00 96.56 72 ALA A C 1
ATOM 548 O O . ALA A 1 72 ? -1.207 2.530 -4.586 1.00 96.56 72 ALA A O 1
ATOM 549 N N . ALA A 1 73 ? -2.503 3.709 -3.182 1.00 96.50 73 ALA A N 1
ATOM 550 C CA . ALA A 1 73 ? -3.433 4.220 -4.191 1.00 96.50 73 ALA A CA 1
ATOM 551 C C . ALA A 1 73 ? -2.768 5.115 -5.253 1.00 96.50 73 ALA A C 1
ATOM 553 O O . ALA A 1 73 ? -3.241 5.178 -6.387 1.00 96.50 73 ALA A O 1
ATOM 554 N N . GLY A 1 74 ? -1.678 5.799 -4.901 1.00 94.06 74 GLY A N 1
ATOM 555 C CA . GLY A 1 74 ? -0.929 6.678 -5.796 1.00 94.06 74 GLY A CA 1
ATOM 556 C C . GLY A 1 74 ? 0.048 5.958 -6.730 1.00 94.06 74 GLY A C 1
ATOM 557 O O . GLY A 1 74 ? 0.361 6.502 -7.789 1.00 94.06 74 GLY A O 1
ATOM 558 N N . LEU A 1 75 ? 0.510 4.744 -6.398 1.00 92.25 75 LEU A N 1
ATOM 559 C CA . LEU A 1 75 ? 1.521 4.029 -7.198 1.00 92.25 75 LEU A CA 1
ATOM 560 C C . LEU A 1 75 ? 1.115 3.830 -8.668 1.00 92.25 75 LEU A C 1
ATOM 562 O O . LEU A 1 75 ? 1.969 4.063 -9.525 1.00 92.25 75 LEU A O 1
ATOM 566 N N . PRO A 1 76 ? -0.140 3.469 -9.013 1.00 90.94 76 PRO A N 1
ATOM 567 C CA . PRO A 1 76 ? -0.559 3.384 -10.411 1.00 90.94 76 PRO A CA 1
ATOM 568 C C . PRO A 1 76 ? -0.383 4.706 -11.149 1.00 90.94 76 PRO A C 1
ATOM 570 O O . PRO A 1 76 ? 0.116 4.721 -12.268 1.00 90.94 76 PRO A O 1
ATOM 573 N N . VAL A 1 77 ? -0.742 5.824 -10.513 1.00 89.31 77 VAL A N 1
ATOM 574 C CA . VAL A 1 77 ? -0.599 7.150 -11.118 1.00 89.31 77 VAL A CA 1
ATOM 575 C C . VAL A 1 77 ? 0.877 7.444 -11.344 1.00 89.31 77 VAL A C 1
ATOM 577 O O . VAL A 1 77 ? 1.252 7.727 -12.475 1.00 89.31 77 VAL A O 1
ATOM 580 N N . LEU A 1 78 ? 1.724 7.287 -10.322 1.00 87.69 78 LEU A N 1
ATOM 581 C CA . LEU A 1 78 ? 3.169 7.537 -10.411 1.00 87.69 78 LEU A CA 1
ATOM 582 C C . LEU A 1 78 ? 3.849 6.718 -11.516 1.00 87.69 78 LEU A C 1
ATOM 584 O O . LEU A 1 78 ? 4.717 7.230 -12.215 1.00 87.69 78 LEU A O 1
ATOM 588 N N . HIS A 1 79 ? 3.406 5.480 -11.733 1.00 85.31 79 HIS A N 1
ATOM 589 C CA . HIS A 1 79 ? 3.926 4.611 -12.790 1.00 85.31 79 HIS A CA 1
ATOM 590 C C . HIS A 1 79 ? 3.350 4.894 -14.186 1.00 85.31 79 HIS A C 1
ATOM 592 O O . HIS A 1 79 ? 3.864 4.363 -15.175 1.00 85.31 79 HIS A O 1
ATOM 598 N N . HIS A 1 80 ? 2.317 5.734 -14.274 1.00 74.94 80 HIS A N 1
ATOM 599 C CA . HIS A 1 80 ? 1.745 6.264 -15.512 1.00 74.94 80 HIS A CA 1
ATOM 600 C C . HIS A 1 80 ? 2.161 7.723 -15.801 1.00 74.94 80 HIS A C 1
ATOM 602 O O . HIS A 1 80 ? 2.081 8.152 -16.957 1.00 74.94 80 HIS A O 1
ATOM 608 N N . VAL A 1 81 ? 2.633 8.492 -14.805 1.00 59.28 81 VAL A N 1
ATOM 609 C CA . VAL A 1 81 ? 3.158 9.853 -15.014 1.00 59.28 81 VAL A CA 1
ATOM 610 C C . VAL A 1 81 ? 4.424 9.769 -15.877 1.00 59.28 81 VAL A C 1
ATOM 612 O O . VAL A 1 81 ? 5.464 9.281 -15.445 1.00 59.28 81 VAL A O 1
ATOM 615 N N . GLY A 1 82 ? 4.331 10.239 -17.126 1.00 53.41 82 GLY A N 1
ATOM 616 C CA . GLY A 1 82 ? 5.450 10.285 -18.077 1.00 53.41 82 GLY A CA 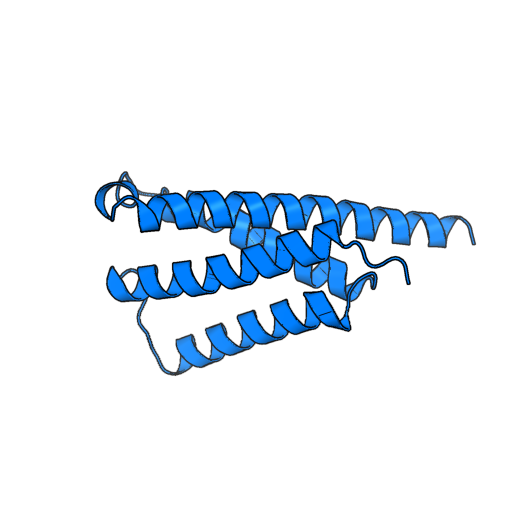1
ATOM 617 C C . GLY A 1 82 ? 5.397 9.295 -19.254 1.00 53.41 82 GLY A C 1
ATOM 618 O O . GLY A 1 82 ? 6.403 9.176 -19.955 1.00 53.41 82 GLY A O 1
ATOM 619 N N . GLY A 1 83 ? 4.274 8.600 -19.496 1.00 56.62 83 GLY A N 1
ATOM 620 C CA . GLY A 1 83 ? 4.011 7.811 -20.720 1.00 56.62 83 GLY A CA 1
ATOM 621 C C . GLY A 1 83 ? 3.678 6.326 -20.474 1.00 56.62 83 GLY A C 1
ATOM 622 O O . GLY A 1 83 ? 3.717 5.881 -19.329 1.00 56.62 83 GLY A O 1
ATOM 623 N N . PRO A 1 84 ? 3.379 5.524 -21.523 1.00 55.50 84 PRO A N 1
ATOM 624 C CA . PRO A 1 84 ? 2.862 4.143 -21.433 1.00 55.50 84 PRO A CA 1
ATOM 625 C C . PRO A 1 84 ? 3.891 3.090 -20.960 1.00 55.50 84 PRO A C 1
ATOM 627 O O . PRO A 1 84 ? 3.851 1.929 -21.367 1.00 55.50 84 PRO A O 1
ATOM 630 N N . ARG A 1 85 ? 4.828 3.470 -20.081 1.00 62.78 85 ARG A N 1
ATOM 631 C CA . ARG A 1 85 ? 5.914 2.604 -19.596 1.00 62.78 85 ARG A CA 1
ATOM 632 C C . ARG A 1 85 ? 5.420 1.413 -18.774 1.00 62.78 85 ARG A C 1
ATOM 634 O O . ARG A 1 85 ? 6.111 0.403 -18.720 1.00 62.78 85 ARG A O 1
ATOM 641 N N . SER A 1 86 ? 4.252 1.505 -18.145 1.00 65.25 86 SER A N 1
ATOM 642 C CA . SER A 1 86 ? 3.679 0.415 -17.351 1.00 65.25 86 SER A CA 1
ATOM 643 C C . SER A 1 86 ? 3.176 -0.746 -18.216 1.00 65.25 86 SER A C 1
ATOM 645 O O . SER A 1 86 ? 3.447 -1.897 -17.887 1.00 65.25 86 SER A O 1
ATOM 647 N N . ALA A 1 87 ? 2.524 -0.472 -19.354 1.00 70.56 87 ALA A N 1
ATOM 648 C CA . ALA A 1 87 ? 1.984 -1.514 -20.237 1.00 70.56 87 ALA A CA 1
ATOM 649 C C . ALA A 1 87 ? 3.082 -2.389 -20.873 1.00 70.56 87 ALA A C 1
ATOM 651 O O . ALA A 1 87 ? 2.903 -3.595 -21.028 1.00 70.56 87 ALA A O 1
ATOM 652 N N . GLY A 1 88 ? 4.246 -1.801 -21.175 1.00 79.00 88 GLY A N 1
ATOM 653 C CA . GLY A 1 88 ? 5.401 -2.526 -21.720 1.00 79.00 88 GLY A CA 1
ATOM 654 C C . GLY A 1 88 ? 6.084 -3.481 -20.732 1.00 79.00 88 GLY A C 1
ATOM 655 O O . GLY A 1 88 ? 6.893 -4.301 -21.150 1.00 79.00 88 GLY A O 1
ATOM 656 N N . ARG A 1 89 ? 5.755 -3.407 -19.434 1.00 83.94 89 ARG A N 1
ATOM 657 C CA . ARG A 1 89 ? 6.326 -4.254 -18.367 1.00 83.94 89 ARG A CA 1
ATOM 658 C C . ARG A 1 89 ? 5.498 -5.513 -18.085 1.00 83.94 89 ARG A C 1
ATOM 660 O O . ARG A 1 89 ? 5.757 -6.232 -17.127 1.00 83.94 89 ARG A O 1
ATOM 667 N N . GLY A 1 90 ? 4.508 -5.794 -18.931 1.00 88.25 90 GLY A N 1
ATOM 668 C CA . GLY A 1 90 ? 3.763 -7.048 -18.923 1.00 88.25 90 GLY A CA 1
ATOM 669 C C . GLY A 1 90 ? 2.587 -7.094 -17.946 1.00 88.25 90 GLY A C 1
ATOM 670 O O . GLY A 1 90 ? 2.425 -6.261 -17.053 1.00 88.25 90 GLY A O 1
ATOM 671 N N . PHE A 1 91 ? 1.749 -8.115 -18.143 1.00 90.94 91 PHE A N 1
ATOM 672 C CA . PHE A 1 91 ? 0.482 -8.303 -17.433 1.00 90.94 91 PHE A CA 1
ATOM 673 C C . PHE A 1 91 ? 0.630 -8.231 -15.911 1.00 90.94 91 PHE A C 1
ATOM 675 O O . PHE A 1 91 ? -0.112 -7.496 -15.266 1.00 90.94 91 PHE A O 1
ATOM 682 N N . PHE A 1 92 ? 1.587 -8.967 -15.338 1.00 93.50 92 PHE A N 1
ATOM 683 C CA . PHE A 1 92 ? 1.684 -9.097 -13.886 1.00 93.50 92 PHE A CA 1
ATOM 684 C C . PHE A 1 92 ? 2.048 -7.769 -13.213 1.00 93.50 92 PHE A C 1
ATOM 686 O O . PHE A 1 92 ? 1.459 -7.429 -12.194 1.00 93.50 92 PHE A O 1
ATOM 693 N N . PHE A 1 93 ? 2.908 -6.953 -13.833 1.00 91.88 93 PHE A N 1
ATOM 694 C CA . PHE A 1 93 ? 3.215 -5.607 -13.343 1.00 91.88 93 PHE A CA 1
ATOM 695 C C . PHE A 1 93 ? 1.979 -4.707 -13.306 1.00 91.88 93 PHE A C 1
ATOM 697 O O . PHE A 1 93 ? 1.660 -4.112 -12.275 1.00 91.88 93 PHE A O 1
ATOM 704 N N . VAL A 1 94 ? 1.266 -4.632 -14.433 1.00 91.44 94 VAL A N 1
ATOM 705 C CA . VAL A 1 94 ? 0.067 -3.797 -14.577 1.00 91.44 94 VAL A CA 1
ATOM 706 C C . VAL A 1 94 ? -1.024 -4.258 -13.614 1.00 91.44 94 VAL A C 1
ATOM 708 O O . VAL A 1 94 ? -1.624 -3.438 -12.920 1.00 91.44 94 VAL A O 1
ATOM 711 N N . TRP A 1 95 ? -1.253 -5.568 -13.531 1.00 94.88 95 TRP A N 1
ATOM 712 C CA . TRP A 1 95 ? -2.224 -6.153 -12.617 1.00 94.88 95 TRP A CA 1
ATOM 713 C C . TRP A 1 95 ? -1.878 -5.843 -11.159 1.00 94.88 95 TRP A C 1
ATOM 715 O O . TRP A 1 95 ? -2.752 -5.395 -10.420 1.00 94.88 95 TRP A O 1
ATOM 725 N N . THR A 1 96 ? -0.611 -6.000 -10.755 1.00 96.12 96 THR A N 1
ATOM 726 C CA . THR A 1 96 ? -0.170 -5.680 -9.392 1.00 96.12 96 THR A CA 1
ATOM 727 C C . THR A 1 96 ? -0.397 -4.211 -9.065 1.00 96.12 96 THR A C 1
ATOM 729 O O . THR A 1 96 ? -0.918 -3.931 -7.991 1.00 96.12 96 THR A O 1
ATOM 732 N N . LEU A 1 97 ? -0.078 -3.278 -9.970 1.00 93.69 97 LEU A N 1
ATOM 733 C CA . LEU A 1 97 ? -0.345 -1.853 -9.752 1.00 93.69 97 LEU A CA 1
ATOM 734 C C . LEU A 1 97 ? -1.839 -1.590 -9.547 1.00 93.69 97 LEU A C 1
ATOM 736 O O . LEU A 1 97 ? -2.223 -0.974 -8.555 1.00 93.69 97 LEU A O 1
ATOM 740 N N . LEU A 1 98 ? -2.695 -2.082 -10.446 1.00 94.56 98 LEU A N 1
ATOM 741 C CA . LEU A 1 98 ? -4.141 -1.867 -10.346 1.00 94.56 98 LEU A CA 1
ATOM 742 C C . LEU A 1 98 ? -4.725 -2.488 -9.073 1.00 94.56 98 LEU A C 1
ATOM 744 O O . LEU A 1 98 ? -5.531 -1.849 -8.391 1.00 94.56 98 LEU A O 1
ATOM 748 N N . ALA A 1 99 ? -4.296 -3.701 -8.723 1.00 97.75 99 ALA A N 1
ATOM 749 C CA . ALA A 1 99 ? -4.718 -4.374 -7.504 1.00 97.75 99 ALA A CA 1
ATOM 750 C C . ALA A 1 99 ? -4.255 -3.598 -6.262 1.00 97.75 99 ALA A C 1
ATOM 752 O O . ALA A 1 99 ? -5.083 -3.283 -5.409 1.00 97.75 99 ALA A O 1
ATOM 753 N N . LEU A 1 100 ? -2.971 -3.222 -6.199 1.00 97.88 100 LEU A N 1
ATOM 754 C CA . LEU A 1 100 ? -2.373 -2.475 -5.092 1.00 97.88 100 LEU A CA 1
ATOM 755 C C . LEU A 1 100 ? -3.076 -1.135 -4.882 1.00 97.88 100 LEU A C 1
ATOM 757 O O . LEU A 1 100 ? -3.441 -0.787 -3.759 1.00 97.88 100 LEU A O 1
ATOM 761 N N . GLY A 1 101 ? -3.296 -0.398 -5.971 1.00 96.94 101 GLY A N 1
ATOM 762 C CA . GLY A 1 101 ? -3.965 0.891 -5.917 1.00 96.94 101 GLY A CA 1
ATOM 763 C C . GLY A 1 101 ? -5.405 0.770 -5.427 1.00 96.94 101 GLY A C 1
ATOM 764 O O . GLY A 1 101 ? -5.840 1.536 -4.568 1.00 96.94 101 GLY A O 1
ATOM 765 N N . THR A 1 102 ? -6.129 -0.241 -5.912 1.00 98.00 102 THR A N 1
ATOM 766 C CA . THR A 1 102 ? -7.522 -0.496 -5.523 1.00 98.00 102 THR A CA 1
ATOM 767 C C . THR A 1 102 ? -7.636 -0.892 -4.052 1.00 98.00 102 THR A C 1
ATOM 769 O O . THR A 1 102 ? -8.466 -0.342 -3.323 1.00 98.00 102 THR A O 1
ATOM 772 N N . THR A 1 103 ? -6.802 -1.822 -3.579 1.00 98.06 103 THR A N 1
ATOM 773 C CA . THR A 1 103 ? -6.846 -2.281 -2.183 1.00 98.06 103 THR A CA 1
ATOM 774 C C . THR A 1 103 ? -6.358 -1.201 -1.223 1.00 98.06 103 THR A C 1
ATOM 776 O O . 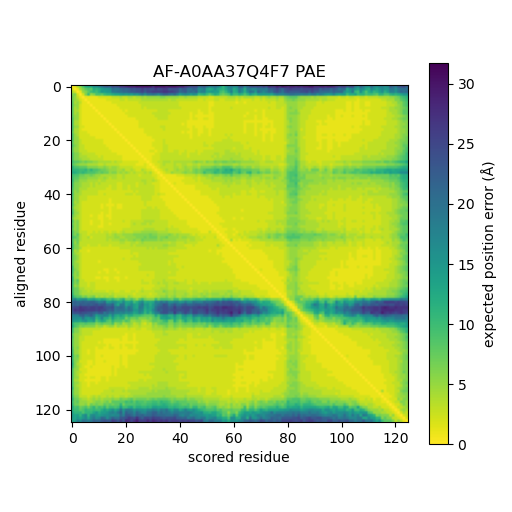THR A 1 103 ? -6.955 -1.025 -0.160 1.00 98.06 103 THR A O 1
ATOM 779 N N . GLY A 1 104 ? -5.351 -0.419 -1.628 1.00 97.56 104 GLY A N 1
ATOM 780 C CA . GLY A 1 104 ? -4.879 0.759 -0.904 1.00 97.56 104 GLY A CA 1
ATOM 781 C C . GLY A 1 104 ? -5.968 1.821 -0.748 1.00 97.56 104 GLY A C 1
ATOM 782 O O . GLY A 1 104 ? -6.241 2.268 0.368 1.00 97.56 104 GLY A O 1
ATOM 783 N N . ALA A 1 105 ? -6.665 2.160 -1.838 1.00 98.00 105 ALA A N 1
ATOM 784 C CA . ALA A 1 105 ? -7.776 3.111 -1.823 1.00 98.00 105 ALA A CA 1
ATOM 785 C C . ALA A 1 105 ? -8.939 2.631 -0.939 1.00 98.00 105 ALA A C 1
ATOM 787 O O . ALA A 1 105 ? -9.466 3.400 -0.130 1.00 98.00 105 ALA A O 1
ATOM 788 N N . LEU A 1 106 ? -9.313 1.350 -1.029 1.00 97.19 106 LEU A N 1
ATOM 789 C CA . LEU A 1 106 ? -10.322 0.757 -0.147 1.00 97.19 106 LEU A 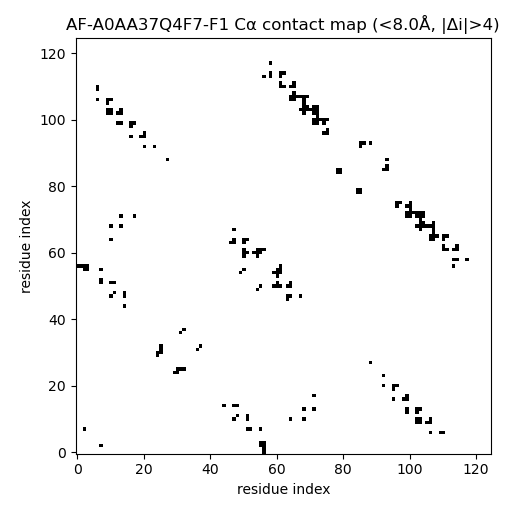CA 1
ATOM 790 C C . LEU A 1 106 ? -9.898 0.852 1.326 1.00 97.19 106 LEU A C 1
ATOM 792 O O . LEU A 1 106 ? -10.693 1.272 2.172 1.00 97.19 106 LEU A O 1
ATOM 796 N N . GLY A 1 107 ? -8.645 0.506 1.631 1.00 96.38 107 GLY A N 1
ATOM 797 C CA . GLY A 1 107 ? -8.067 0.625 2.968 1.00 96.38 107 GLY A CA 1
ATOM 798 C C . GLY A 1 107 ? -8.119 2.058 3.501 1.00 96.38 107 GLY A C 1
ATOM 799 O O . GLY A 1 107 ? -8.534 2.270 4.642 1.00 96.38 107 GLY A O 1
ATOM 800 N N . ALA A 1 108 ? -7.793 3.047 2.664 1.00 96.88 108 ALA A N 1
ATOM 801 C CA . ALA A 1 108 ? -7.871 4.469 2.995 1.00 96.88 108 ALA A CA 1
ATOM 802 C C . ALA A 1 108 ? -9.310 4.925 3.305 1.00 96.88 108 ALA A C 1
ATOM 804 O O . ALA A 1 108 ? -9.557 5.592 4.310 1.00 96.88 108 ALA A O 1
ATOM 805 N N . VAL A 1 109 ? -10.295 4.522 2.498 1.00 96.81 109 VAL A N 1
ATOM 806 C CA . VAL A 1 109 ? -11.708 4.859 2.749 1.00 96.81 109 VAL A CA 1
ATOM 807 C C . VAL A 1 109 ? -12.203 4.237 4.058 1.00 96.81 109 VAL A C 1
ATOM 809 O O . VAL A 1 109 ? -12.870 4.895 4.863 1.00 96.81 109 VAL A O 1
ATOM 812 N N . LEU A 1 110 ? -11.883 2.965 4.295 1.00 95.06 110 LEU A N 1
ATOM 813 C CA . LEU A 1 110 ? -12.292 2.246 5.500 1.00 95.06 110 LEU A CA 1
ATOM 814 C C . LEU A 1 110 ? -11.619 2.799 6.765 1.00 95.06 110 LEU A C 1
ATOM 816 O O . LEU A 1 110 ? -12.279 2.923 7.801 1.00 95.06 110 LEU A O 1
ATOM 820 N N . SER A 1 111 ? -10.341 3.172 6.697 1.00 94.88 111 SER A N 1
ATOM 821 C CA . SER A 1 111 ? -9.625 3.776 7.823 1.00 94.88 111 SER A CA 1
ATOM 822 C C . SER A 1 111 ? -10.123 5.189 8.132 1.00 94.88 111 SER A C 1
ATOM 824 O O . SER A 1 111 ? -10.312 5.517 9.305 1.00 94.88 111 SER A O 1
ATOM 826 N N . LEU A 1 112 ? -10.459 5.984 7.109 1.00 95.38 112 LEU A N 1
ATOM 827 C CA . LEU A 1 112 ? -11.093 7.293 7.270 1.00 95.38 112 LEU A CA 1
ATOM 828 C C . LEU A 1 112 ? -12.459 7.175 7.964 1.00 95.38 112 LEU A C 1
ATOM 830 O O . LEU A 1 112 ? -12.729 7.886 8.936 1.00 95.38 112 LEU A O 1
ATOM 834 N N . ARG A 1 113 ? -13.302 6.222 7.536 1.00 92.69 113 ARG A N 1
ATOM 835 C CA . ARG A 1 113 ? -14.576 5.906 8.215 1.00 92.69 113 ARG A CA 1
ATOM 836 C C . ARG A 1 113 ? -14.353 5.477 9.667 1.00 92.69 113 ARG A C 1
ATOM 838 O O . ARG A 1 113 ? -15.092 5.901 10.561 1.00 92.69 113 ARG A O 1
ATOM 845 N N . GLY A 1 114 ? -13.324 4.663 9.904 1.00 91.94 114 GLY A N 1
ATOM 846 C CA . GLY A 1 114 ? -12.882 4.250 11.233 1.00 91.94 114 GLY A CA 1
ATOM 847 C C . GLY A 1 114 ? -12.544 5.444 12.124 1.00 91.94 114 GLY A C 1
ATOM 848 O O . GLY A 1 114 ? -13.132 5.587 13.198 1.00 91.94 114 GLY A O 1
ATOM 849 N N . LEU A 1 115 ? -11.684 6.351 11.653 1.00 92.56 115 LEU A N 1
ATOM 850 C CA . LEU A 1 115 ? -11.306 7.579 12.358 1.00 92.56 115 LEU A CA 1
ATOM 851 C C . LEU A 1 115 ? -12.519 8.447 12.671 1.00 92.56 115 LEU A C 1
ATOM 853 O O . LEU A 1 115 ? -12.736 8.781 13.839 1.00 92.56 115 LEU A O 1
ATOM 857 N N . TRP A 1 116 ? -13.353 8.726 11.670 1.00 90.69 116 TRP A N 1
ATOM 858 C CA . TRP A 1 116 ? -14.562 9.534 11.825 1.00 90.69 116 TRP A CA 1
ATOM 859 C C . TRP A 1 116 ? -15.496 8.984 12.910 1.00 90.69 116 TRP A C 1
ATOM 861 O O . TRP A 1 116 ? -16.016 9.721 13.749 1.00 90.69 116 TRP A O 1
ATOM 871 N N . SER A 1 117 ? -15.668 7.658 12.961 1.00 87.69 117 SER A N 1
ATOM 872 C CA . SER A 1 117 ? -16.465 7.009 14.008 1.00 87.69 117 SER A CA 1
ATOM 873 C C . SER A 1 117 ? -15.871 7.195 15.411 1.00 87.69 117 SER A C 1
ATOM 875 O O . SER A 1 117 ? -16.613 7.341 16.383 1.00 87.69 117 SER A O 1
ATOM 877 N N . THR A 1 118 ? -14.539 7.225 15.536 1.00 85.75 118 THR A N 1
ATOM 878 C CA . THR A 1 118 ? -13.875 7.447 16.827 1.00 85.75 118 THR A CA 1
A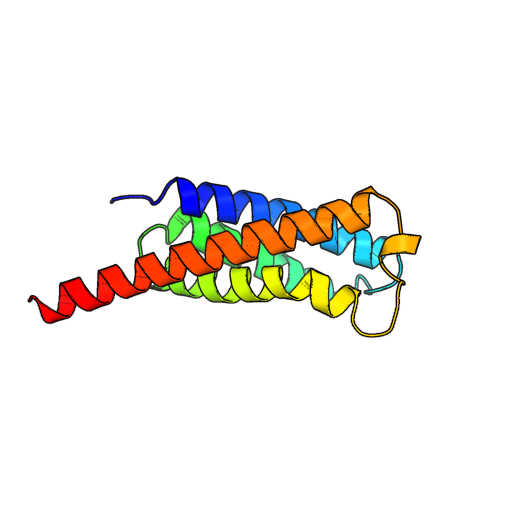TOM 879 C C . THR A 1 118 ? -13.924 8.897 17.286 1.00 85.75 118 THR A C 1
ATOM 881 O O . THR A 1 118 ? -13.851 9.122 18.495 1.00 85.75 118 THR A O 1
ATOM 884 N N . PHE A 1 119 ? -14.025 9.864 16.371 1.00 82.75 119 PHE A N 1
ATOM 885 C CA . PHE A 1 119 ? -14.210 11.277 16.708 1.00 82.75 119 PHE A CA 1
ATOM 886 C C . PHE A 1 119 ? -15.624 11.537 17.227 1.00 82.75 119 PHE A C 1
ATOM 888 O O . PHE A 1 119 ? -15.762 11.990 18.360 1.00 82.75 119 PHE A O 1
ATOM 895 N N . ARG A 1 120 ? -16.659 11.086 16.504 1.00 82.81 120 ARG A N 1
ATOM 896 C CA . ARG A 1 120 ? -18.064 11.234 16.938 1.00 82.81 120 ARG A CA 1
ATOM 897 C C . ARG A 1 120 ? -18.358 10.621 18.312 1.00 82.81 120 ARG A C 1
ATOM 899 O O . ARG A 1 120 ? -19.143 11.152 19.083 1.00 82.81 120 ARG A O 1
ATOM 906 N N . ARG A 1 121 ? -17.703 9.507 18.660 1.00 78.00 121 ARG A N 1
ATOM 907 C CA . ARG A 1 121 ? -17.832 8.880 19.993 1.00 78.00 121 ARG A CA 1
ATOM 908 C C . ARG A 1 121 ? -17.216 9.693 21.135 1.00 78.00 121 ARG A C 1
ATOM 910 O O . ARG A 1 121 ? -17.521 9.396 22.284 1.00 78.00 121 ARG A O 1
ATOM 917 N N . ARG A 1 122 ? -16.305 10.627 20.841 1.00 73.06 122 ARG A N 1
ATOM 918 C CA . ARG A 1 122 ? -15.732 11.529 21.848 1.00 73.06 122 ARG A CA 1
ATOM 919 C C . ARG A 1 122 ? -16.577 12.774 22.062 1.00 73.06 122 ARG A C 1
ATOM 921 O O . ARG A 1 122 ? -16.624 13.223 23.186 1.00 73.06 122 ARG A O 1
ATOM 928 N N . GLU A 1 123 ? -17.228 13.290 21.025 1.00 67.00 123 GLU A N 1
ATOM 929 C CA . GLU A 1 123 ? -18.132 14.446 21.152 1.00 67.00 123 GLU A CA 1
ATOM 930 C C . GLU A 1 123 ? -19.408 14.111 21.937 1.00 67.00 123 GLU A C 1
ATOM 932 O O . GLU A 1 123 ? -20.001 14.983 22.554 1.00 67.00 123 GLU A O 1
ATOM 937 N N . ALA A 1 124 ? -19.827 12.842 21.935 1.00 63.44 124 ALA A N 1
ATOM 938 C CA . ALA A 1 124 ? -20.997 12.366 22.675 1.00 63.44 124 ALA A CA 1
ATOM 939 C C . ALA A 1 124 ? -20.717 11.989 24.149 1.00 63.44 124 ALA A C 1
ATOM 941 O O . ALA A 1 124 ? -21.573 11.371 24.781 1.00 63.44 124 ALA A O 1
ATOM 942 N N . ARG A 1 125 ? -19.516 12.261 24.672 1.00 53.97 125 ARG A N 1
ATOM 943 C CA . ARG A 1 125 ? -19.101 11.986 26.058 1.00 53.97 125 ARG A CA 1
ATOM 944 C C . ARG A 1 125 ? -18.689 13.274 26.741 1.00 53.97 125 ARG A C 1
ATOM 946 O O . ARG A 1 125 ? -18.965 13.362 27.952 1.00 53.97 125 ARG A O 1
#

Radius of gyration: 15.85 Å; Cα contacts (8 Å, |Δi|>4): 131; chains: 1; bounding box: 42×24×48 Å

Organism: NCBI:txid2014610

Mean predicted aligned error: 5.02 Å

Solvent-accessible surface area (backbone atoms only — not comparable to full-atom values): 6451 Å² total; per-residue (Å²): 136,73,64,53,60,68,45,40,52,27,42,53,51,24,52,55,31,47,57,54,45,51,53,47,31,46,77,71,66,75,47,69,93,40,78,66,50,51,53,54,50,53,49,51,54,48,54,51,49,47,24,43,66,77,24,49,75,37,67,67,15,25,52,50,40,25,57,52,10,49,50,36,36,41,50,45,54,63,52,45,67,91,50,78,63,41,70,78,61,39,68,67,52,45,49,37,33,55,50,21,16,51,29,8,41,51,21,22,55,48,19,48,53,51,45,53,55,58,50,57,62,54,76,77,106

pLDDT: mean 88.89, std 11.85, range [37.25, 98.38]

Foldseek 3Di:
DPQPVLLLVLLVQLLVLVVVLVVLCCVVVVDDPDPVVVVVNVVLSVLSNCLSPVVGLPLSSLVNLQVSLVVQLCQLVVCCPPHPNQVVSDDVNNVSSVSNNVSSPVSNVVSVVSNVVVVVVVVVD

Secondary structure (DSSP, 8-state):
----HHHHHHHHHHHHHHHHHHHHHHHTTSS---HHHHHHHHHHHHHHHHHHHTSTTSHHHHHHHHHHHHHHHHHHHHHHTTSSTTGGGHHHHHHHHHHHHHHHHHHHHHHHHHHHHHHHHHHT-

Sequence (125 aa):
MKQNVSLTVASLLTIVLFTVHLAHDFIYGLDAMTRAGTFTFLAIVLVSTYGTLELAGRRLGYVVTLLLGLLAAGLPVLHHVGGPRSAGRGFFFVWTLLALGTTGALGAVLSLRGLWSTFRRREAR